Protein AF-A0A932Y1I3-F1 (afdb_monomer)

Radius of gyration: 18.4 Å; Cα contacts (8 Å, |Δi|>4): 45; chains: 1; bounding box: 50×33×44 Å

Sequence (94 aa):
MTERDHIEDWVSFEQDFCKFCDQITTRQLAVVIMLGDGMNLTEIGEELGVSQQAIHDRLNHAKKVAIKIWGEDIKKRDRNNLHRKKIKEDEFNY

Structure (mmCIF, N/CA/C/O backbone):
data_AF-A0A932Y1I3-F1
#
_entry.id   AF-A0A932Y1I3-F1
#
loop_
_atom_site.group_PDB
_atom_site.id
_atom_site.type_symbol
_atom_site.label_atom_id
_atom_site.label_alt_id
_atom_site.label_comp_id
_atom_site.label_asym_id
_atom_site.label_entity_id
_atom_site.label_seq_id
_atom_site.pdbx_PDB_ins_code
_atom_site.Cartn_x
_atom_site.Cartn_y
_atom_site.Cartn_z
_atom_site.occupancy
_atom_site.B_iso_or_equiv
_atom_site.auth_seq_id
_atom_site.auth_comp_id
_atom_site.auth_asym_id
_atom_site.auth_atom_id
_atom_site.pdbx_PDB_model_num
ATOM 1 N N . MET A 1 1 ? 11.997 7.031 -28.524 1.00 56.16 1 MET A N 1
ATOM 2 C CA . MET A 1 1 ? 11.021 6.115 -27.910 1.00 56.16 1 MET A CA 1
ATOM 3 C C . MET A 1 1 ? 9.951 5.892 -28.948 1.00 56.16 1 MET A C 1
ATOM 5 O O . MET A 1 1 ? 9.404 6.870 -29.445 1.00 56.16 1 MET A O 1
ATOM 9 N N . THR A 1 2 ? 9.803 4.655 -29.394 1.00 67.94 2 THR A N 1
ATOM 10 C CA . THR A 1 2 ? 8.853 4.261 -30.437 1.00 67.94 2 THR A CA 1
ATOM 11 C C . THR A 1 2 ? 7.526 3.846 -29.802 1.00 67.94 2 THR A C 1
ATOM 13 O O . THR A 1 2 ? 7.477 3.514 -28.622 1.00 67.94 2 THR A O 1
ATOM 16 N N . GLU A 1 3 ? 6.437 3.856 -30.569 1.00 69.94 3 GLU A N 1
ATOM 17 C CA . GLU A 1 3 ? 5.100 3.420 -30.124 1.00 69.94 3 GLU A CA 1
ATOM 18 C C . GLU A 1 3 ? 5.098 1.984 -29.563 1.00 69.94 3 GLU A C 1
ATOM 20 O O . GLU A 1 3 ? 4.361 1.666 -28.634 1.00 69.94 3 GLU A O 1
ATOM 25 N N . ARG A 1 4 ? 6.009 1.139 -30.061 1.00 62.09 4 ARG A N 1
ATOM 26 C CA . ARG A 1 4 ? 6.229 -0.231 -29.588 1.00 62.09 4 ARG A CA 1
ATOM 27 C C . ARG A 1 4 ? 6.772 -0.285 -28.156 1.00 62.09 4 ARG A C 1
ATOM 29 O O . ARG A 1 4 ? 6.293 -1.095 -27.370 1.00 62.09 4 ARG A O 1
ATOM 36 N N . ASP A 1 5 ? 7.682 0.627 -27.806 1.00 63.94 5 ASP A N 1
ATOM 37 C CA . ASP A 1 5 ? 8.262 0.724 -26.457 1.00 63.94 5 ASP A CA 1
ATOM 38 C C . ASP A 1 5 ? 7.181 1.086 -25.416 1.00 63.94 5 ASP A C 1
ATOM 40 O O . ASP A 1 5 ? 7.186 0.581 -24.298 1.00 63.94 5 ASP A O 1
ATOM 44 N N . HIS A 1 6 ? 6.209 1.927 -25.795 1.00 68.19 6 HIS A N 1
ATOM 45 C CA . HIS A 1 6 ? 5.098 2.314 -24.918 1.00 68.19 6 HIS A CA 1
ATOM 46 C C . HIS A 1 6 ? 4.131 1.160 -24.625 1.00 68.19 6 HIS A C 1
ATOM 48 O O . HIS A 1 6 ? 3.623 1.054 -23.509 1.00 68.19 6 HIS A O 1
ATOM 54 N N . ILE A 1 7 ? 3.868 0.307 -25.619 1.00 67.88 7 ILE A N 1
ATOM 55 C CA . ILE A 1 7 ? 2.978 -0.852 -25.470 1.00 67.88 7 ILE A CA 1
ATOM 56 C C . ILE A 1 7 ? 3.622 -1.898 -24.554 1.00 67.88 7 ILE A C 1
ATOM 58 O O . ILE A 1 7 ? 2.952 -2.437 -23.676 1.00 67.88 7 ILE A O 1
ATOM 62 N N . GLU A 1 8 ? 4.919 -2.163 -24.722 1.00 67.56 8 GLU A N 1
ATOM 63 C CA . GLU A 1 8 ? 5.656 -3.122 -23.890 1.00 67.56 8 GLU A CA 1
ATOM 64 C C . GLU A 1 8 ? 5.730 -2.675 -22.420 1.00 67.56 8 GLU A C 1
ATOM 66 O O . GLU A 1 8 ? 5.465 -3.479 -21.521 1.00 67.56 8 GLU A O 1
ATOM 71 N N . ASP A 1 9 ? 5.980 -1.385 -22.170 1.00 74.12 9 ASP A N 1
ATOM 72 C CA . ASP A 1 9 ? 5.962 -0.803 -20.821 1.00 74.12 9 ASP A CA 1
ATOM 73 C C . ASP A 1 9 ? 4.582 -0.934 -20.152 1.00 74.12 9 ASP A C 1
ATOM 75 O O . ASP A 1 9 ? 4.484 -1.222 -18.954 1.00 74.12 9 ASP A O 1
ATOM 79 N N . TRP A 1 10 ? 3.503 -0.744 -20.916 1.00 74.50 10 TRP A N 1
ATOM 80 C CA . TRP A 1 10 ? 2.139 -0.832 -20.397 1.00 74.50 10 TRP A CA 1
ATOM 81 C C . TRP A 1 10 ? 1.729 -2.273 -20.075 1.00 74.50 10 TRP A C 1
ATOM 83 O O . TRP A 1 10 ? 1.224 -2.533 -18.984 1.00 74.50 10 TRP A O 1
ATOM 93 N N . VAL A 1 11 ? 2.033 -3.228 -20.959 1.00 71.31 11 VAL A N 1
ATOM 94 C CA . VAL A 1 11 ? 1.777 -4.660 -20.715 1.00 71.31 11 VAL A CA 1
ATOM 95 C C . VAL A 1 11 ? 2.551 -5.157 -19.490 1.00 71.31 11 VAL A C 1
ATOM 97 O O . VAL A 1 11 ? 2.008 -5.910 -18.679 1.00 71.31 11 VAL A O 1
ATOM 100 N N . SER A 1 12 ? 3.802 -4.718 -19.311 1.00 79.88 12 SER A N 1
ATOM 101 C CA . SER A 1 12 ? 4.588 -5.051 -18.116 1.00 79.88 12 SER A CA 1
ATOM 102 C C . SER A 1 12 ? 3.949 -4.489 -16.845 1.00 79.88 12 SER A C 1
ATOM 104 O O . SER A 1 12 ? 3.862 -5.190 -15.835 1.00 79.88 12 SER A O 1
ATOM 106 N N . PHE A 1 13 ? 3.464 -3.244 -16.8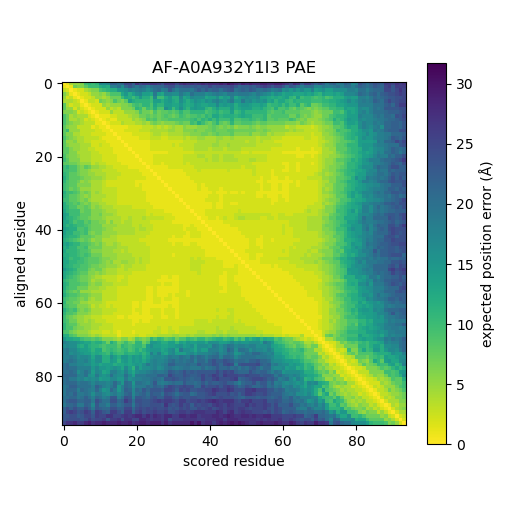94 1.00 81.31 13 PHE A N 1
ATOM 107 C CA . PHE A 1 13 ? 2.762 -2.633 -15.769 1.00 81.31 13 PHE A CA 1
ATOM 108 C C . PHE A 1 13 ? 1.493 -3.406 -15.398 1.00 81.31 13 PHE A C 1
ATOM 110 O O . PHE A 1 13 ? 1.299 -3.692 -14.219 1.00 81.31 13 PHE A O 1
ATOM 117 N N . GLU A 1 14 ? 0.654 -3.777 -16.369 1.00 85.00 14 GLU A N 1
ATOM 118 C CA . GLU A 1 14 ? -0.578 -4.531 -16.104 1.00 85.00 14 GLU A CA 1
ATOM 119 C C . GLU A 1 14 ? -0.296 -5.879 -15.436 1.00 85.00 14 GLU A C 1
ATOM 121 O O . GLU A 1 14 ? -0.932 -6.228 -14.441 1.00 85.00 14 GLU A O 1
ATOM 126 N N . GLN A 1 15 ? 0.701 -6.618 -15.928 1.00 86.38 15 GLN A N 1
ATOM 127 C CA . GLN A 1 15 ? 1.087 -7.901 -15.338 1.00 86.38 15 GLN A CA 1
ATOM 128 C C . GLN A 1 15 ? 1.562 -7.746 -13.893 1.00 86.38 15 GLN A C 1
ATOM 130 O O . GLN A 1 15 ? 1.201 -8.544 -13.024 1.00 86.38 15 GLN A O 1
ATOM 135 N N . ASP A 1 16 ? 2.368 -6.726 -13.615 1.00 89.75 16 ASP A N 1
ATOM 136 C CA . ASP A 1 16 ? 2.852 -6.462 -12.264 1.00 89.75 16 ASP A CA 1
ATOM 137 C C . ASP A 1 16 ? 1.754 -5.918 -11.346 1.00 89.75 16 ASP A C 1
ATOM 139 O O . ASP A 1 16 ? 1.723 -6.243 -10.156 1.00 89.75 16 ASP A O 1
ATOM 143 N N . PHE A 1 17 ? 0.803 -5.167 -11.897 1.00 89.31 17 PHE A N 1
ATOM 144 C CA . PHE A 1 17 ? -0.382 -4.720 -11.178 1.00 89.31 17 PHE A CA 1
ATOM 145 C C . PHE A 1 17 ? -1.268 -5.899 -10.770 1.00 89.31 17 PHE A C 1
ATOM 147 O O . PHE A 1 17 ? -1.675 -5.971 -9.610 1.00 89.31 17 PHE A O 1
ATOM 154 N N . CYS A 1 18 ? -1.476 -6.886 -11.646 1.00 90.81 18 CYS A N 1
ATOM 155 C CA . CYS A 1 18 ? -2.155 -8.129 -11.273 1.00 90.81 18 CYS A CA 1
ATOM 156 C C . CYS A 1 18 ? -1.434 -8.844 -10.117 1.00 90.81 18 CYS A C 1
ATOM 158 O O . CYS A 1 18 ? -2.062 -9.157 -9.107 1.00 90.81 18 CYS A O 1
ATOM 160 N N . LYS A 1 19 ? -0.103 -9.003 -10.191 1.00 91.75 19 LYS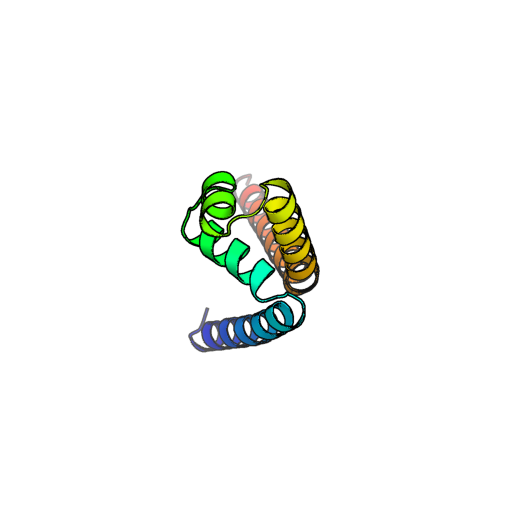 A N 1
ATOM 161 C CA . LYS A 1 19 ? 0.696 -9.611 -9.101 1.00 91.75 19 LYS A CA 1
ATOM 162 C C . LYS A 1 19 ? 0.582 -8.847 -7.780 1.00 91.75 19 LYS A C 1
ATOM 164 O O . LYS A 1 19 ? 0.731 -9.443 -6.708 1.00 91.75 19 LYS A O 1
ATOM 169 N N . PHE A 1 20 ? 0.399 -7.530 -7.845 1.00 94.19 20 PHE A N 1
ATOM 170 C CA . PHE A 1 20 ? 0.183 -6.688 -6.676 1.00 94.19 20 PHE A CA 1
ATOM 171 C C . PHE A 1 20 ? -1.192 -6.939 -6.077 1.00 94.19 20 PHE A C 1
ATOM 173 O O . PHE A 1 20 ? -1.277 -7.239 -4.885 1.00 94.19 20 PHE A O 1
ATOM 180 N N . CYS A 1 21 ? -2.236 -6.881 -6.904 1.00 93.56 21 CYS A N 1
ATOM 181 C CA . CYS A 1 21 ? -3.612 -7.151 -6.503 1.00 93.56 21 CYS A CA 1
ATOM 182 C C . CYS A 1 21 ? -3.782 -8.550 -5.894 1.00 93.56 21 CYS A C 1
ATOM 184 O O . CYS A 1 21 ? -4.489 -8.674 -4.900 1.00 93.56 21 CYS A O 1
ATOM 186 N N . ASP A 1 22 ? -3.073 -9.566 -6.392 1.00 95.69 22 ASP A N 1
ATOM 187 C CA . ASP A 1 22 ? -3.106 -10.932 -5.842 1.00 95.69 22 ASP A CA 1
ATOM 188 C C . ASP A 1 22 ? -2.505 -11.049 -4.428 1.00 95.69 22 ASP A C 1
ATOM 190 O O . ASP A 1 22 ? -2.806 -11.984 -3.685 1.00 95.69 22 ASP A O 1
ATOM 194 N N . GLN A 1 23 ? -1.634 -10.115 -4.035 1.00 96.44 23 GLN A N 1
ATOM 195 C CA . GLN A 1 23 ? -0.919 -10.133 -2.751 1.00 96.44 23 GLN A CA 1
ATOM 196 C C . GLN A 1 23 ? -1.496 -9.164 -1.714 1.00 96.44 23 GLN A C 1
ATOM 198 O O . GLN A 1 23 ? -0.981 -9.084 -0.592 1.00 96.44 23 GLN A O 1
ATOM 203 N N . ILE A 1 24 ? -2.549 -8.425 -2.058 1.00 96.62 24 ILE A N 1
ATOM 204 C CA . ILE A 1 24 ? -3.227 -7.521 -1.134 1.00 96.62 24 ILE A CA 1
ATOM 205 C C . ILE A 1 24 ? -4.720 -7.817 -1.074 1.00 96.62 24 ILE A C 1
ATOM 207 O O . ILE A 1 24 ? -5.344 -8.292 -2.012 1.00 96.62 24 ILE A O 1
ATOM 211 N N . THR A 1 25 ? -5.327 -7.505 0.061 1.00 96.69 25 THR A N 1
ATOM 212 C CA . THR A 1 25 ? -6.781 -7.615 0.208 1.00 96.69 25 THR A CA 1
ATOM 213 C C . THR A 1 25 ? -7.486 -6.433 -0.451 1.00 96.69 25 THR A C 1
ATOM 215 O O . THR A 1 25 ? -6.939 -5.330 -0.519 1.00 96.69 25 THR A O 1
ATOM 218 N N . THR A 1 26 ? -8.764 -6.601 -0.800 1.00 95.56 26 THR A N 1
ATOM 219 C CA . THR A 1 26 ? -9.620 -5.501 -1.279 1.00 95.56 26 THR A CA 1
ATOM 220 C C . THR A 1 26 ? -9.630 -4.310 -0.314 1.00 95.56 26 THR A C 1
ATOM 222 O O . THR A 1 26 ? -9.642 -3.165 -0.747 1.00 95.56 26 THR A O 1
ATOM 225 N N . ARG A 1 27 ? -9.546 -4.555 1.003 1.00 95.19 27 ARG A N 1
ATOM 226 C CA . ARG A 1 27 ? -9.480 -3.489 2.022 1.00 95.19 27 ARG A CA 1
ATOM 227 C C . ARG A 1 27 ? -8.174 -2.699 1.981 1.00 95.19 27 ARG A C 1
ATOM 229 O O . ARG A 1 27 ? -8.175 -1.519 2.304 1.00 95.19 27 ARG A O 1
ATOM 236 N N . GLN A 1 28 ? -7.060 -3.344 1.644 1.00 96.75 28 GLN A N 1
ATOM 237 C CA . GLN A 1 28 ? -5.776 -2.665 1.464 1.00 96.75 28 GLN A CA 1
ATOM 238 C C . GLN A 1 28 ? -5.764 -1.890 0.144 1.00 96.75 28 GLN A C 1
ATOM 240 O O . GLN A 1 28 ? -5.304 -0.753 0.123 1.00 96.75 28 GLN A O 1
ATOM 245 N N . LEU A 1 29 ? -6.329 -2.470 -0.920 1.00 96.06 29 LEU A N 1
ATOM 246 C CA . LEU A 1 29 ? -6.467 -1.810 -2.217 1.00 96.06 29 LEU A CA 1
ATOM 247 C C . LEU A 1 29 ? -7.335 -0.548 -2.122 1.00 96.06 29 LEU A C 1
ATOM 249 O O . LEU A 1 29 ? -6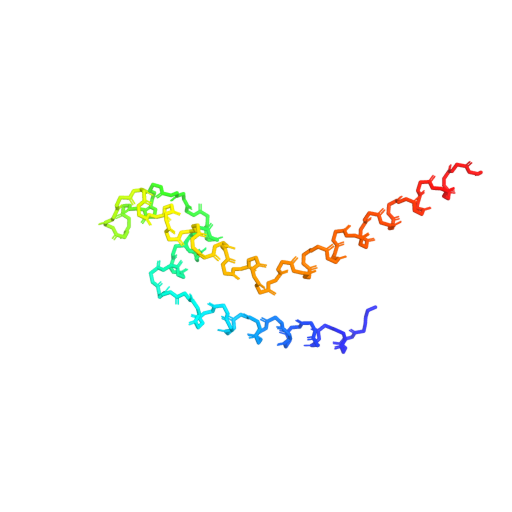.934 0.495 -2.625 1.00 96.06 29 LEU A O 1
ATOM 253 N N . ALA A 1 30 ? -8.466 -0.613 -1.413 1.00 95.75 30 ALA A N 1
ATOM 254 C CA . ALA A 1 30 ? -9.350 0.535 -1.202 1.00 95.75 30 ALA A CA 1
ATOM 255 C C . ALA A 1 30 ? -8.614 1.730 -0.573 1.00 95.75 30 ALA A C 1
ATOM 257 O O . ALA A 1 30 ? -8.747 2.850 -1.050 1.00 95.75 30 ALA A O 1
ATOM 258 N N . VAL A 1 31 ? -7.768 1.483 0.437 1.00 96.69 31 VAL A N 1
ATOM 259 C CA . VAL A 1 31 ? -6.951 2.534 1.070 1.00 96.69 31 VAL A CA 1
ATOM 260 C C . VAL A 1 31 ? -5.973 3.168 0.077 1.00 96.69 31 VAL A C 1
ATOM 262 O O . VAL A 1 31 ? -5.767 4.376 0.119 1.00 96.69 31 VAL A O 1
ATOM 265 N N . VAL A 1 32 ? -5.368 2.379 -0.818 1.00 95.75 32 VAL A N 1
ATOM 266 C CA . VAL A 1 32 ? -4.445 2.899 -1.843 1.00 95.75 32 VAL A CA 1
ATOM 267 C C . VAL A 1 32 ? -5.181 3.774 -2.857 1.00 95.75 32 VAL A C 1
ATOM 269 O O . VAL A 1 32 ? -4.678 4.842 -3.190 1.00 95.75 32 VAL A O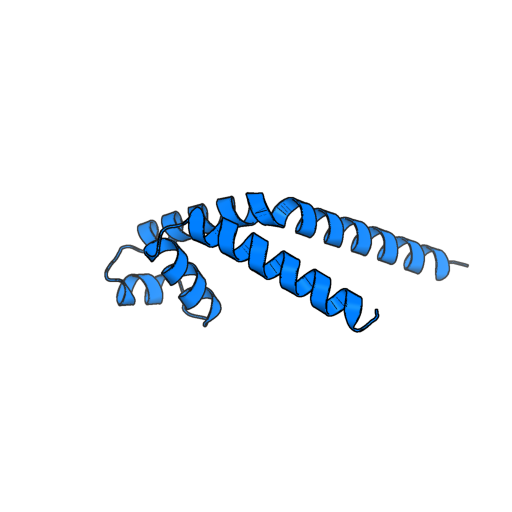 1
ATOM 272 N N . ILE A 1 33 ? -6.362 3.345 -3.313 1.00 95.88 33 ILE A N 1
ATOM 273 C CA . ILE A 1 33 ? -7.183 4.094 -4.277 1.00 95.88 33 ILE A CA 1
ATOM 274 C C . ILE A 1 33 ? -7.634 5.424 -3.672 1.00 95.88 33 ILE A C 1
ATOM 276 O O . ILE A 1 33 ? -7.347 6.468 -4.240 1.00 95.88 33 ILE A O 1
ATOM 280 N N . MET A 1 34 ? -8.235 5.401 -2.478 1.00 96.88 34 MET A N 1
ATOM 281 C CA . MET A 1 34 ? -8.723 6.612 -1.804 1.00 96.88 34 MET A CA 1
ATOM 282 C C . MET A 1 34 ? -7.603 7.625 -1.526 1.00 96.88 34 MET A C 1
ATOM 284 O O . MET A 1 34 ? -7.798 8.830 -1.664 1.00 96.88 34 MET A O 1
ATOM 288 N N . LEU A 1 35 ? -6.405 7.144 -1.171 1.00 94.94 35 LEU A N 1
ATOM 289 C CA . LEU A 1 35 ? -5.232 8.005 -1.011 1.00 94.94 35 LEU A CA 1
ATOM 290 C C . LEU A 1 35 ? -4.771 8.594 -2.357 1.00 94.94 35 LEU A C 1
ATOM 292 O O . LEU A 1 35 ? -4.344 9.744 -2.405 1.00 94.94 35 LEU A O 1
ATOM 296 N N . GLY A 1 36 ? -4.852 7.817 -3.442 1.00 93.31 36 GLY A N 1
ATOM 297 C CA . GLY A 1 36 ? -4.582 8.277 -4.808 1.00 93.31 36 GLY A CA 1
ATOM 298 C C . GLY A 1 36 ? -5.582 9.327 -5.301 1.00 93.31 36 GLY A C 1
ATOM 299 O O . GLY A 1 36 ? -5.182 10.259 -5.995 1.00 93.31 36 GLY A O 1
ATOM 300 N N . ASP A 1 37 ? -6.836 9.228 -4.859 1.00 95.69 37 ASP A N 1
ATOM 301 C CA . ASP A 1 37 ? -7.894 10.220 -5.091 1.00 95.69 37 ASP A CA 1
ATOM 302 C C . ASP A 1 37 ? -7.730 11.484 -4.221 1.00 95.69 37 ASP A C 1
ATOM 304 O O . ASP A 1 37 ? -8.482 12.448 -4.363 1.00 95.69 37 ASP A O 1
ATOM 308 N N . GLY A 1 38 ? -6.722 11.513 -3.341 1.00 95.75 38 GLY A N 1
ATOM 309 C CA . GLY A 1 38 ? -6.338 12.682 -2.551 1.00 95.75 38 GLY A CA 1
ATOM 310 C C . GLY A 1 38 ? -6.921 12.739 -1.140 1.00 95.75 38 GLY A C 1
ATOM 311 O O . GLY A 1 38 ? -6.667 13.716 -0.436 1.00 95.75 38 GLY A O 1
ATOM 312 N N . MET A 1 39 ? -7.653 11.711 -0.696 1.00 96.12 39 MET A N 1
ATOM 313 C CA . MET A 1 39 ? -8.155 11.649 0.679 1.00 96.12 39 MET A CA 1
ATOM 314 C C . MET A 1 39 ? -7.007 11.474 1.675 1.00 96.12 39 MET A C 1
ATOM 316 O O . MET A 1 39 ? -6.054 10.723 1.444 1.00 96.12 39 MET A O 1
ATOM 320 N N . ASN A 1 40 ? -7.110 12.121 2.831 1.00 95.62 40 ASN A N 1
ATOM 321 C CA . ASN A 1 40 ? -6.163 11.921 3.921 1.00 95.62 40 ASN A CA 1
ATOM 322 C C . ASN A 1 40 ? -6.530 10.694 4.783 1.00 95.62 40 ASN A C 1
ATOM 324 O O . ASN A 1 40 ? -7.631 10.152 4.719 1.00 95.62 40 ASN A O 1
ATOM 328 N N . LEU A 1 41 ? -5.597 10.231 5.623 1.00 93.81 41 LEU A N 1
ATOM 329 C CA . LEU A 1 41 ? -5.781 8.995 6.402 1.00 93.81 41 LEU A CA 1
ATOM 330 C C . LEU A 1 41 ? -6.932 9.066 7.419 1.00 93.81 41 LEU A C 1
ATOM 332 O O . LEU A 1 41 ? -7.484 8.023 7.772 1.00 93.81 41 LEU A O 1
ATOM 336 N N . THR A 1 42 ? -7.275 10.265 7.895 1.00 95.12 42 THR A N 1
ATOM 337 C CA . THR A 1 42 ? -8.410 10.484 8.800 1.00 95.12 42 THR A CA 1
ATOM 338 C C . THR A 1 42 ? -9.719 10.276 8.058 1.00 95.12 42 THR A C 1
ATOM 340 O O . THR A 1 42 ? -10.510 9.441 8.482 1.00 95.12 42 THR A O 1
ATOM 343 N N . GLU A 1 43 ? -9.891 10.947 6.917 1.00 96.38 43 GLU A N 1
ATOM 344 C CA . GLU A 1 43 ? -11.083 10.835 6.063 1.00 96.38 43 GLU A CA 1
ATOM 345 C C . GLU A 1 43 ? -11.312 9.385 5.624 1.00 96.38 43 GLU A C 1
ATOM 347 O O . GLU A 1 43 ? -12.422 8.870 5.699 1.00 96.38 43 GLU A O 1
ATOM 352 N N . ILE A 1 44 ? -10.242 8.680 5.242 1.00 96.75 44 ILE A N 1
ATOM 353 C CA . ILE A 1 44 ? -10.314 7.258 4.874 1.00 96.75 44 ILE A CA 1
ATOM 354 C C . ILE A 1 44 ? -10.740 6.394 6.072 1.00 96.75 44 ILE A C 1
ATOM 356 O O . ILE A 1 44 ? -11.485 5.427 5.912 1.00 96.75 44 ILE A O 1
ATOM 360 N N . GLY A 1 45 ? -10.245 6.702 7.273 1.00 96.69 45 GLY A N 1
ATOM 361 C CA . GLY A 1 45 ? -10.633 6.001 8.497 1.00 96.69 45 GLY A CA 1
ATOM 362 C C . GLY A 1 45 ? -12.113 6.191 8.829 1.00 96.69 45 GLY A C 1
ATOM 363 O O . GLY A 1 45 ? -12.790 5.215 9.157 1.00 96.69 45 GLY A O 1
ATOM 364 N N . GLU A 1 46 ? -12.612 7.418 8.688 1.00 96.12 46 GLU A N 1
ATOM 365 C CA . GLU A 1 46 ? -14.023 7.773 8.877 1.00 96.12 46 GLU A CA 1
ATOM 366 C C . GLU A 1 46 ? -14.921 7.063 7.857 1.00 96.12 46 GLU A C 1
ATOM 368 O O . GLU A 1 46 ? -15.855 6.367 8.256 1.00 96.12 46 GLU A O 1
ATOM 373 N N . GLU A 1 47 ? -14.581 7.134 6.568 1.00 95.62 47 GLU A N 1
ATOM 374 C CA . GLU A 1 47 ? -15.348 6.516 5.475 1.00 95.62 47 GLU A CA 1
ATOM 375 C C . GLU A 1 47 ? -15.432 4.988 5.617 1.00 95.62 47 GLU A C 1
ATOM 377 O O . GLU A 1 47 ? -16.469 4.366 5.388 1.00 95.62 47 GLU A O 1
ATOM 382 N N . LEU A 1 48 ? -14.334 4.355 6.037 1.00 94.75 48 LEU A N 1
ATOM 383 C CA . LEU A 1 48 ? -14.262 2.902 6.197 1.00 94.75 48 LEU A CA 1
ATOM 384 C C . LEU A 1 48 ? -14.684 2.415 7.592 1.00 94.75 48 LEU A C 1
ATOM 386 O O . LEU A 1 48 ? -14.657 1.203 7.832 1.00 94.75 48 LEU A O 1
ATOM 390 N N . GLY A 1 49 ? -15.032 3.319 8.513 1.00 96.19 49 GLY A N 1
ATOM 391 C CA . GLY A 1 49 ? -15.423 2.992 9.886 1.00 96.19 49 GLY A CA 1
ATOM 392 C C . GLY A 1 49 ? -14.332 2.269 10.685 1.00 96.19 49 GLY A C 1
ATOM 393 O O . GLY A 1 49 ? -14.628 1.351 11.454 1.00 96.19 49 GLY A O 1
ATOM 394 N N . VAL A 1 50 ? -13.059 2.621 10.483 1.00 95.75 50 VAL A N 1
ATOM 395 C CA . VAL A 1 50 ? -11.913 1.986 11.156 1.00 95.75 50 VAL A CA 1
ATOM 396 C C . VAL A 1 50 ? -10.923 3.007 11.705 1.00 95.75 50 VAL A C 1
ATOM 398 O O . VAL A 1 50 ? -10.857 4.150 11.268 1.00 95.75 50 VAL A O 1
ATOM 401 N N 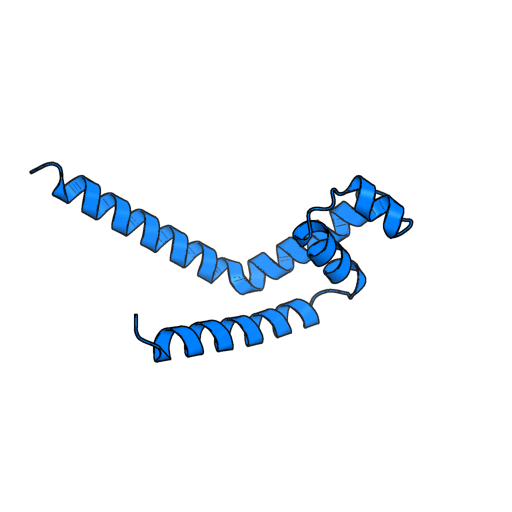. SER A 1 51 ? -10.098 2.583 12.664 1.00 96.75 51 SER A N 1
ATOM 402 C CA . SER A 1 51 ? -9.083 3.459 13.247 1.00 96.75 51 SER A CA 1
ATOM 403 C C . SER A 1 51 ? -8.014 3.871 12.229 1.00 96.75 51 SER A C 1
ATOM 405 O O . SER A 1 51 ? -7.632 3.095 11.349 1.00 96.75 51 SER A O 1
ATOM 407 N N . GLN A 1 52 ? -7.444 5.064 12.418 1.00 94.00 52 GLN A N 1
ATOM 408 C CA . GLN A 1 52 ? -6.292 5.533 11.637 1.00 94.00 52 GLN A CA 1
ATOM 409 C C . GLN A 1 52 ? -5.117 4.545 11.680 1.00 94.00 52 GLN A C 1
ATOM 411 O O . GLN A 1 52 ? -4.442 4.345 10.673 1.00 94.00 52 GLN A O 1
ATOM 416 N N . GLN A 1 53 ? -4.898 3.871 12.816 1.00 95.94 53 GLN A N 1
ATOM 417 C CA . GLN A 1 53 ? -3.863 2.841 12.930 1.00 95.94 53 GLN A CA 1
ATOM 418 C C . GLN A 1 53 ? -4.114 1.676 11.962 1.00 95.94 53 GLN A C 1
ATOM 420 O O . GLN A 1 53 ? -3.195 1.236 11.275 1.00 95.94 53 GLN A O 1
ATOM 425 N N . ALA A 1 54 ? -5.364 1.220 11.833 1.00 96.12 54 ALA A N 1
ATOM 426 C CA . ALA A 1 54 ? -5.711 0.169 10.882 1.00 96.12 54 ALA A CA 1
ATOM 427 C C . ALA A 1 54 ? -5.488 0.615 9.425 1.00 96.12 54 ALA A C 1
ATOM 429 O O . ALA A 1 54 ? -5.061 -0.192 8.597 1.00 96.12 54 ALA A O 1
ATOM 430 N N . ILE A 1 55 ? -5.741 1.889 9.102 1.00 97.38 55 ILE A N 1
ATOM 431 C CA . ILE A 1 55 ? -5.421 2.462 7.785 1.00 97.38 55 ILE A CA 1
ATOM 432 C C . ILE A 1 55 ? -3.907 2.474 7.553 1.00 97.38 55 ILE A C 1
ATOM 434 O O . ILE A 1 55 ? -3.445 2.030 6.499 1.00 97.38 55 ILE A O 1
ATOM 438 N N . HIS A 1 56 ? -3.126 2.901 8.546 1.00 96.31 56 HIS A N 1
ATOM 439 C CA . HIS A 1 56 ? -1.665 2.872 8.491 1.00 96.31 56 HIS A CA 1
ATOM 440 C C . HIS A 1 56 ? -1.117 1.467 8.239 1.00 96.31 56 HIS A C 1
ATOM 442 O O . HIS A 1 56 ? -0.268 1.291 7.363 1.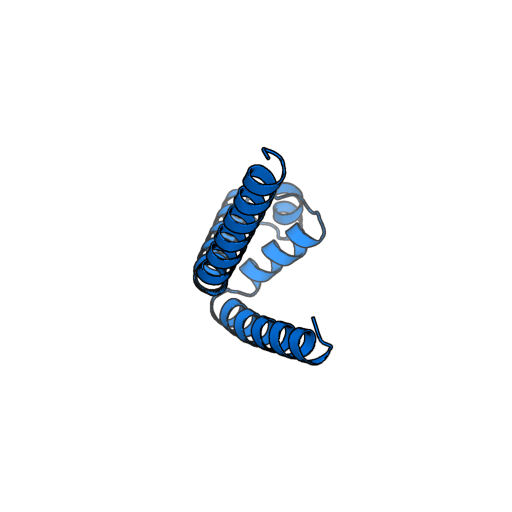00 96.31 56 HIS A O 1
ATOM 448 N N . ASP A 1 57 ? -1.617 0.460 8.952 1.00 97.25 57 ASP A N 1
ATOM 449 C CA . ASP A 1 57 ? -1.166 -0.925 8.800 1.00 97.25 57 ASP A CA 1
ATOM 450 C C . ASP A 1 57 ? -1.507 -1.477 7.410 1.00 97.25 57 ASP A C 1
ATOM 452 O O . ASP A 1 57 ? -0.669 -2.114 6.760 1.00 97.25 57 ASP A O 1
ATOM 456 N N . ARG A 1 58 ? -2.710 -1.169 6.903 1.00 96.81 58 ARG A N 1
ATOM 457 C CA . ARG A 1 58 ? -3.137 -1.528 5.541 1.00 96.81 58 ARG A CA 1
ATOM 458 C C . ARG A 1 58 ? -2.237 -0.892 4.484 1.00 96.81 58 ARG A C 1
ATOM 460 O O . ARG A 1 58 ? -1.767 -1.595 3.588 1.00 96.81 58 ARG A O 1
ATOM 467 N N . LEU A 1 59 ? -1.958 0.404 4.615 1.00 96.06 59 LEU A N 1
ATOM 468 C CA . LEU A 1 59 ? -1.099 1.140 3.690 1.00 96.06 59 LEU A CA 1
ATOM 469 C C . LEU A 1 59 ? 0.348 0.636 3.743 1.00 96.06 59 LEU A C 1
ATOM 471 O O . LEU A 1 59 ? 0.983 0.467 2.705 1.00 96.06 59 LEU A O 1
ATOM 475 N N . ASN A 1 60 ? 0.875 0.356 4.935 1.00 96.06 60 ASN A N 1
ATOM 476 C CA . ASN A 1 60 ? 2.224 -0.177 5.110 1.00 96.06 60 ASN A CA 1
ATOM 477 C C . ASN A 1 60 ? 2.383 -1.556 4.464 1.00 96.06 60 ASN A C 1
ATOM 479 O O . ASN A 1 60 ? 3.415 -1.826 3.846 1.00 96.06 60 ASN A O 1
ATOM 483 N N . HIS A 1 61 ? 1.373 -2.421 4.573 1.00 96.56 61 HIS A N 1
ATOM 484 C CA . HIS A 1 61 ? 1.387 -3.708 3.885 1.00 96.56 61 HIS A CA 1
ATOM 485 C C . HIS A 1 61 ? 1.406 -3.526 2.363 1.00 96.56 61 HIS A C 1
ATOM 487 O O . HIS A 1 61 ? 2.303 -4.046 1.701 1.00 96.56 61 HIS A O 1
ATOM 493 N N . ALA A 1 62 ? 0.482 -2.726 1.819 1.00 95.81 62 ALA A N 1
ATOM 494 C CA . ALA A 1 62 ? 0.448 -2.410 0.392 1.00 95.81 62 ALA A C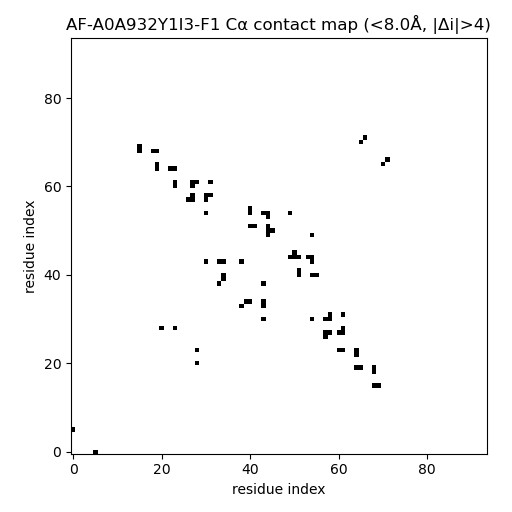A 1
ATOM 495 C C . ALA A 1 62 ? 1.789 -1.838 -0.103 1.00 95.81 62 ALA A C 1
ATOM 497 O O . ALA A 1 62 ? 2.331 -2.319 -1.093 1.00 95.81 62 ALA A O 1
ATOM 498 N N . LYS A 1 63 ? 2.400 -0.898 0.630 1.00 93.56 63 LYS A N 1
ATOM 499 C CA . LYS A 1 63 ? 3.729 -0.351 0.301 1.00 93.56 63 LYS A CA 1
ATOM 500 C C . LYS A 1 63 ? 4.809 -1.429 0.209 1.00 93.56 63 LYS A C 1
ATOM 502 O O . LYS A 1 63 ? 5.601 -1.412 -0.728 1.00 93.56 63 LYS A O 1
ATOM 507 N N . LYS A 1 64 ? 4.852 -2.377 1.149 1.00 94.31 64 LYS A N 1
ATOM 508 C CA . LYS A 1 64 ? 5.836 -3.476 1.122 1.00 94.31 64 LYS A CA 1
ATOM 509 C C . LYS A 1 64 ? 5.666 -4.361 -0.111 1.00 94.31 64 LYS A C 1
ATOM 511 O O . LYS A 1 64 ? 6.662 -4.706 -0.743 1.00 94.31 64 LYS A O 1
ATOM 516 N N . VAL A 1 65 ? 4.426 -4.700 -0.465 1.00 94.69 65 VAL A N 1
ATOM 517 C CA . VAL A 1 65 ? 4.134 -5.488 -1.673 1.00 94.69 65 VAL A CA 1
ATOM 518 C C . VAL A 1 65 ? 4.526 -4.705 -2.926 1.00 94.69 65 VAL A C 1
ATOM 520 O O . VAL A 1 65 ? 5.215 -5.246 -3.787 1.00 94.69 65 VAL A O 1
ATOM 523 N N . ALA A 1 66 ? 4.188 -3.416 -2.988 1.00 91.81 66 ALA A N 1
ATOM 524 C CA . ALA A 1 66 ? 4.559 -2.556 -4.105 1.00 91.81 66 ALA A CA 1
ATOM 525 C C . ALA A 1 66 ? 6.085 -2.471 -4.287 1.00 91.81 66 ALA A C 1
ATOM 527 O O . ALA A 1 66 ? 6.589 -2.648 -5.392 1.00 91.81 66 ALA A O 1
ATOM 528 N N . ILE A 1 67 ? 6.845 -2.289 -3.202 1.00 89.38 67 ILE A N 1
ATOM 529 C CA . ILE A 1 67 ? 8.318 -2.281 -3.242 1.00 89.38 67 ILE A CA 1
ATOM 530 C C . ILE A 1 67 ? 8.874 -3.640 -3.684 1.00 89.38 67 ILE A C 1
ATOM 532 O O . ILE A 1 67 ? 9.867 -3.688 -4.400 1.00 89.38 67 ILE A O 1
ATOM 536 N N . LYS A 1 68 ? 8.262 -4.755 -3.285 1.00 90.62 68 LYS A N 1
ATOM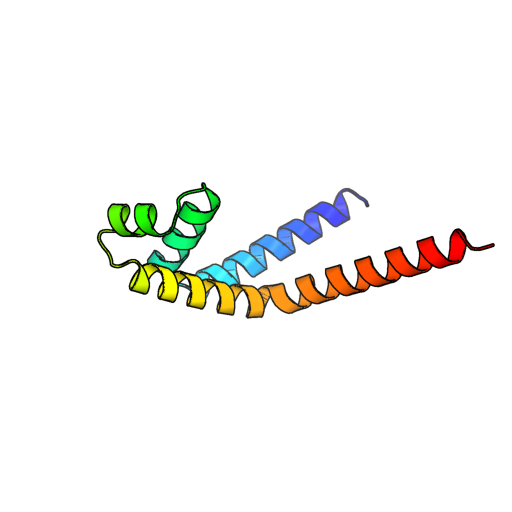 537 C CA . LYS A 1 68 ? 8.711 -6.088 -3.711 1.00 90.62 68 LYS A CA 1
ATOM 538 C C . LYS A 1 68 ? 8.554 -6.295 -5.221 1.00 90.62 68 LYS A C 1
ATOM 540 O O . LYS A 1 68 ? 9.402 -6.946 -5.820 1.00 90.62 68 LYS A O 1
ATOM 545 N N . ILE A 1 69 ? 7.479 -5.772 -5.808 1.00 89.62 69 ILE A N 1
ATOM 546 C CA . ILE A 1 69 ? 7.150 -5.963 -7.226 1.00 89.62 69 ILE A CA 1
ATOM 547 C C . ILE A 1 69 ? 7.891 -4.943 -8.090 1.00 89.62 69 ILE A C 1
ATOM 549 O O . ILE A 1 69 ? 8.649 -5.323 -8.972 1.00 89.62 69 ILE A O 1
ATOM 553 N N . TRP A 1 70 ? 7.743 -3.656 -7.781 1.00 87.06 70 TRP A N 1
ATOM 554 C CA . TRP A 1 70 ? 8.270 -2.562 -8.602 1.00 87.06 70 TRP A CA 1
ATOM 555 C C . TRP A 1 70 ? 9.576 -1.958 -8.079 1.00 87.06 70 TRP A C 1
ATOM 557 O O . TRP A 1 70 ? 10.182 -1.119 -8.744 1.00 87.06 70 TRP A O 1
ATOM 567 N N . GLY A 1 71 ? 10.040 -2.331 -6.885 1.00 78.75 71 GLY A N 1
ATOM 568 C CA . GLY A 1 71 ? 11.186 -1.675 -6.246 1.00 78.75 71 GLY A CA 1
ATOM 569 C C . GLY A 1 71 ? 12.498 -1.820 -7.013 1.00 78.75 71 GLY A C 1
ATOM 570 O O . GLY A 1 71 ? 13.321 -0.909 -6.966 1.00 78.75 71 GLY A O 1
ATOM 571 N N . GLU A 1 72 ? 12.704 -2.911 -7.752 1.00 67.75 72 GLU A N 1
ATOM 572 C CA . GLU A 1 72 ? 13.885 -3.048 -8.615 1.00 67.75 72 GLU A CA 1
ATOM 573 C C . GLU A 1 72 ? 13.821 -2.124 -9.841 1.00 67.75 72 GLU A C 1
ATOM 575 O O . GLU A 1 72 ? 14.845 -1.554 -10.229 1.00 67.75 72 GLU A O 1
ATOM 580 N N . ASP A 1 73 ? 12.634 -1.879 -10.395 1.00 65.81 73 ASP A N 1
ATOM 581 C CA . ASP A 1 73 ? 12.458 -0.955 -11.520 1.00 65.81 73 ASP A CA 1
ATOM 582 C C . ASP A 1 73 ? 12.539 0.510 -11.088 1.00 65.81 73 ASP A C 1
ATOM 584 O O . ASP A 1 73 ? 13.152 1.327 -11.783 1.00 65.81 73 ASP A O 1
ATOM 588 N N . ILE A 1 74 ? 12.048 0.835 -9.888 1.00 60.47 74 ILE A N 1
ATOM 589 C CA . ILE A 1 74 ? 12.234 2.153 -9.263 1.00 60.47 74 ILE A CA 1
ATOM 590 C C . ILE A 1 74 ? 13.734 2.430 -9.053 1.00 60.47 74 ILE A C 1
ATOM 592 O O . ILE A 1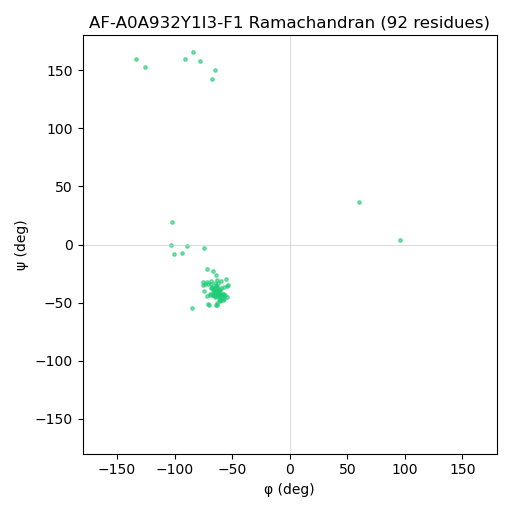 74 ? 14.245 3.456 -9.505 1.00 60.47 74 ILE A O 1
ATOM 596 N N . LYS A 1 75 ? 14.488 1.476 -8.484 1.00 59.66 75 LYS A N 1
ATOM 597 C CA . LYS A 1 75 ? 15.949 1.606 -8.300 1.00 59.66 75 LYS A CA 1
ATOM 598 C C . LYS A 1 75 ? 16.716 1.719 -9.622 1.00 59.66 75 LYS A C 1
ATOM 600 O O . LYS A 1 75 ? 17.737 2.408 -9.686 1.00 59.66 75 LYS A O 1
ATOM 605 N N . LYS A 1 76 ? 16.294 1.020 -10.683 1.00 58.03 76 LYS A N 1
ATOM 606 C CA . LYS A 1 76 ? 16.914 1.135 -12.019 1.00 58.03 76 LYS A CA 1
ATOM 607 C C . LYS A 1 76 ? 16.683 2.517 -12.631 1.00 58.03 76 LYS A C 1
ATOM 609 O O . LYS A 1 76 ? 17.636 3.098 -13.151 1.00 58.03 76 LYS A O 1
ATOM 614 N N . ARG A 1 77 ? 15.464 3.060 -12.538 1.00 56.03 77 ARG A N 1
ATOM 615 C CA . ARG A 1 77 ? 15.149 4.416 -13.024 1.00 56.03 77 ARG A CA 1
ATOM 616 C C . ARG A 1 77 ? 15.968 5.482 -12.293 1.00 56.03 77 ARG A C 1
ATOM 618 O O . ARG A 1 77 ? 16.547 6.341 -12.955 1.00 56.03 77 ARG A O 1
ATOM 625 N N . ASP A 1 78 ? 16.132 5.364 -10.977 1.00 57.75 78 ASP A N 1
ATOM 626 C CA . ASP A 1 78 ? 16.957 6.300 -10.197 1.00 57.75 78 ASP A CA 1
ATOM 627 C C . ASP A 1 78 ? 18.444 6.244 -10.569 1.00 57.75 78 ASP A C 1
ATOM 629 O O . ASP A 1 78 ? 19.073 7.288 -10.761 1.00 57.75 78 ASP A O 1
ATOM 633 N N . ARG A 1 79 ? 19.015 5.045 -10.758 1.00 57.12 79 ARG A N 1
ATOM 634 C CA . ARG A 1 79 ? 20.413 4.895 -11.209 1.00 57.12 79 ARG A CA 1
ATOM 635 C C . ARG A 1 79 ? 20.649 5.511 -12.590 1.00 57.12 79 ARG A C 1
ATOM 637 O O . ARG A 1 79 ? 21.645 6.206 -12.787 1.00 57.12 79 ARG A O 1
ATOM 644 N N . ASN A 1 80 ? 19.724 5.303 -13.526 1.00 56.41 80 ASN A N 1
ATOM 645 C CA . ASN A 1 80 ? 19.820 5.863 -14.875 1.00 56.41 80 ASN A CA 1
ATOM 646 C C . ASN A 1 80 ? 19.675 7.394 -14.877 1.00 56.41 80 ASN A C 1
ATOM 648 O O . ASN A 1 80 ? 20.381 8.079 -15.620 1.00 56.41 80 ASN A O 1
ATOM 652 N N . ASN A 1 81 ? 18.815 7.942 -14.016 1.00 54.84 81 ASN A N 1
ATOM 653 C CA . ASN A 1 81 ? 18.674 9.387 -13.836 1.00 54.84 81 ASN A CA 1
ATOM 654 C C . ASN A 1 81 ? 19.935 10.014 -13.226 1.00 54.84 81 ASN A C 1
ATOM 656 O O . ASN A 1 81 ? 20.373 11.067 -13.689 1.00 54.84 81 ASN A O 1
ATOM 660 N N . LEU A 1 82 ? 20.561 9.350 -12.249 1.00 57.81 82 LEU A N 1
ATOM 661 C CA . LEU A 1 82 ? 21.807 9.811 -11.632 1.00 57.81 82 LEU A CA 1
ATOM 662 C C . LEU A 1 82 ? 22.977 9.816 -12.632 1.00 57.81 82 LEU A C 1
ATOM 664 O O . LEU A 1 82 ? 23.757 10.765 -12.664 1.00 57.81 82 LEU A O 1
ATOM 668 N N . HIS A 1 83 ? 23.077 8.789 -13.480 1.00 55.12 83 HIS A N 1
ATOM 669 C CA . HIS A 1 83 ? 24.116 8.700 -14.509 1.00 55.12 83 HIS A CA 1
ATOM 670 C C . HIS A 1 83 ? 23.956 9.777 -15.593 1.00 55.12 83 HIS A C 1
ATOM 672 O O . HIS A 1 83 ? 24.923 10.455 -15.930 1.00 55.12 83 HIS A O 1
ATOM 678 N N . ARG A 1 84 ? 22.725 10.017 -16.071 1.00 55.66 84 ARG A N 1
ATOM 679 C CA . ARG A 1 84 ? 22.432 11.104 -17.025 1.00 55.66 84 ARG A CA 1
ATOM 680 C C . ARG A 1 84 ? 22.730 12.492 -16.460 1.00 55.66 84 ARG A C 1
ATOM 682 O O . ARG A 1 84 ? 23.102 13.378 -17.220 1.00 55.66 84 ARG A O 1
ATOM 689 N N . LYS A 1 85 ? 22.551 12.692 -15.151 1.00 58.12 85 LYS A N 1
ATOM 690 C CA . LYS A 1 85 ? 22.858 13.967 -14.489 1.00 58.12 85 LYS A CA 1
ATOM 691 C C . LYS A 1 85 ? 24.366 14.228 -14.442 1.00 58.12 85 LYS A C 1
ATOM 693 O O . LYS A 1 85 ? 24.783 15.315 -14.811 1.00 58.12 85 LYS A O 1
ATOM 698 N N . LYS A 1 86 ? 25.162 13.204 -14.106 1.00 58.75 86 LYS A N 1
ATOM 699 C CA . LYS A 1 86 ? 26.633 13.285 -14.109 1.00 58.75 86 LYS A CA 1
ATOM 700 C C . LYS A 1 86 ? 27.212 13.565 -15.496 1.00 58.75 86 LYS A C 1
ATOM 702 O O . LYS A 1 86 ? 28.026 14.460 -15.628 1.00 58.75 86 LYS A O 1
ATOM 707 N N . ILE A 1 87 ? 26.723 12.882 -16.536 1.00 60.00 87 ILE A N 1
ATOM 708 C CA . ILE A 1 87 ? 27.177 13.127 -17.918 1.00 60.00 87 ILE A CA 1
ATOM 709 C C . ILE A 1 87 ? 26.944 14.591 -18.325 1.00 60.00 87 ILE A C 1
ATOM 711 O O . ILE A 1 87 ? 27.827 15.220 -18.893 1.00 60.00 87 ILE A O 1
ATOM 715 N N . LYS A 1 88 ? 25.784 15.164 -17.978 1.00 56.44 88 LYS A N 1
ATOM 716 C CA . LYS A 1 88 ? 25.485 16.575 -18.269 1.00 56.44 88 LYS A CA 1
ATOM 717 C C . LYS A 1 88 ? 26.336 17.566 -17.468 1.00 56.44 88 LYS A C 1
ATOM 719 O O . LYS A 1 88 ? 26.578 18.663 -17.954 1.00 56.44 88 LYS A O 1
ATOM 724 N N . GLU A 1 89 ? 26.740 17.213 -16.250 1.00 57.78 89 GLU A N 1
ATOM 725 C CA . GLU A 1 89 ? 27.639 18.033 -15.423 1.00 57.78 89 GLU A CA 1
ATOM 726 C C . GLU A 1 89 ? 29.083 17.993 -15.948 1.00 57.78 89 GLU A C 1
ATOM 728 O O . GLU A 1 89 ? 29.774 19.011 -15.915 1.00 57.78 89 GLU A O 1
ATOM 733 N N . ASP A 1 90 ? 29.515 16.856 -16.496 1.00 59.31 90 ASP A N 1
ATOM 734 C CA . ASP A 1 90 ? 30.840 16.697 -17.104 1.00 59.31 90 ASP A CA 1
ATOM 735 C C . ASP A 1 90 ? 30.930 17.381 -18.487 1.00 59.31 90 ASP A C 1
ATOM 737 O O . ASP A 1 90 ? 31.971 17.936 -18.832 1.00 59.31 90 ASP A O 1
ATOM 741 N N . GLU A 1 91 ? 29.833 17.423 -19.256 1.00 57.84 91 GLU A N 1
ATOM 742 C CA . GLU A 1 91 ? 29.746 18.127 -20.553 1.00 57.84 91 GLU A CA 1
ATOM 743 C C . GLU A 1 91 ? 29.726 19.664 -20.431 1.00 57.84 91 GLU A C 1
ATOM 745 O O . GLU A 1 91 ? 30.049 20.353 -21.394 1.00 57.84 91 GLU A O 1
ATOM 750 N N . PHE A 1 92 ? 29.354 20.215 -19.269 1.00 51.34 92 PHE A N 1
ATOM 751 C CA . PHE A 1 92 ? 29.281 21.668 -19.032 1.00 51.34 92 PHE A CA 1
ATOM 752 C C . PHE A 1 92 ? 30.561 22.268 -18.423 1.00 51.34 92 PHE A C 1
ATOM 754 O O . PHE A 1 92 ? 30.659 23.487 -18.295 1.00 51.34 92 PHE A O 1
ATOM 761 N N . ASN A 1 93 ? 31.523 21.427 -18.029 1.00 51.81 93 ASN A N 1
ATOM 762 C CA . ASN A 1 93 ? 32.788 21.828 -17.402 1.00 51.81 93 ASN A CA 1
ATOM 763 C C . ASN A 1 93 ? 33.993 21.790 -18.369 1.00 51.81 93 ASN A C 1
ATOM 765 O O . ASN A 1 93 ? 35.137 21.757 -17.908 1.00 51.81 93 ASN A O 1
ATOM 769 N N . TYR A 1 94 ? 33.746 21.811 -19.684 1.00 46.53 94 TYR A N 1
ATOM 770 C CA . TYR A 1 94 ? 34.764 21.916 -20.738 1.00 46.53 94 TYR A CA 1
ATOM 771 C C . TYR A 1 94 ? 34.600 23.182 -21.580 1.00 46.53 94 TYR A C 1
ATOM 773 O O . TYR A 1 94 ? 33.451 23.494 -21.965 1.00 46.53 94 TYR A O 1
#

Secondary structure (DSSP, 8-state):
--HHHHHHHHHHHHHHHHHHHTTS-HHHHHHHHHHHTT--HHHHHHHTTS-HHHHHHHHHHHHHHHHHHHHHHHHHHHHHHHHHHHHHHHHT--

Mean predicted aligned error: 9.49 Å

Nearest PDB structures (foldseek):
  3hug-assembly4_M  TM=7.616E-01  e=7.321E-02  Mycobacterium tuberculosis H37Rv
  6jbq-assembly1_F  TM=7.827E-01  e=2.810E-01  Escherichia coli K-12
  8z6g-assembly1_B  TM=7.119E-01  e=2.636E-01  Pseudomonas aeruginosa
  8z6g-assembly3_F  TM=6.945E-01  e=3.871E-01  Pseudomonas aeruginosa
  6in7-assembly1_B  TM=7.034E-01  e=8.902E-01  Pseudomonas aeruginosa PAO1

Solvent-accessible surface area (backbone atoms only — not comparable to full-atom values): 5326 Å² total; per-residue (Å²): 136,54,78,66,56,56,52,55,55,48,54,52,48,54,55,51,46,51,59,44,56,75,73,46,52,72,74,31,49,50,53,54,51,45,44,71,74,65,48,52,64,64,59,51,13,62,76,68,73,46,54,53,65,60,48,50,53,32,50,53,52,48,50,53,51,47,43,71,72,47,37,66,59,53,54,50,52,52,53,54,52,54,52,56,50,50,54,57,55,60,65,69,74,112

Foldseek 3Di:
DDPVVVVVVVVLVVVLVVVLPVQADPLLVQLVVVVVVPDDLVRNCVVVVHDSVVSVVSPVSSVVSCCVRCVVVVVVVVVVVVVVVVVVVVVVVD

pLDDT: mean 81.8, std 16.71, range [46.53, 97.38]

=== Feature glossary ===
Key to the feature types in this record:

— What the protein is —

Primary structure: the covalent order of the twenty standard amino acids along the backbone. Two proteins with the same sequence will (almost always) fold to the same structure; two with 30% identity often share a fold but not the details.

Database cross-references. InterPro integrates a dozen domain/family signature databases into unified entries with residue-range hits. GO terms attach function/process/location labels with evidence codes. CATH codes position the fold in a four-level structural taxonomy. Organism is the NCBI-taxonomy species name.

— Where its atoms are —

The mmCIF block holds the 3D Cartesian coordinates of each backbone atom (N, Cα, C, O) in ångströms. mmCIF is the PDB's canonical archive format — a tagged-loop text representation of the atomic model.

Six rendered views show the 3D structure from the faces of a cube — i.e. along ±x, ±y, ±z. Rendering representation is drawn randomly per protein from cartoon (secondary-structure ribbons), sticks (backbone bonds), or molecular surface; coloring is either N→C rainbow (blue at the N-terminus through red at the C-terminus) or one color per chain.

— Local backbone conformation —

DSSP 8-state secondary structure assigns each residue one of H (α-helix), G (3₁₀-helix), I (π-helix), E (extended β-strand), B (isolated β-bridge), T (hydrogen-bonded turn), S (bend), or '-' (coil). The assignment is computed from backbone hydrogen-bond geometry via the Kabsch–Sander algorithm.

P-SEA three-state annotation labels each residue as helix, strand, or coil based purely on the geometry of the Cα trace. It serves as a fallback when the full backbone (and thus DSSP) is unavailable.

The φ/ψ torsion pair specifies the backbone conformation at each residue. φ rotates about the N–Cα bond, ψ about the Cα–C bond. Steric clashes forbid most of the (φ, ψ) plane — the allowed regions (α-helix basin, β-sheet basin, left-handed helix) are the Ramachandran-allowed regions.

— Global shape and packing —

The geometric summary reports three shape descriptors. Rg (radius of gyration) measures how spread out the Cα atoms are about their centre of mass; compact globular proteins have small Rg, elongated or unfolded ones large. Cα contacts (<8 Å, |i−j|>4) count long-range residue pairs in spatial proximity — high for tightly packed folds, near zero for rods or random coil. The bounding-box extents give the protein's footprint along x, y, z in Å.

Accessible surface area quantifies burial. A residue with SASA near zero is packed into the hydrophobic core; one with SASA >100 Å² sits on the surface. Computed here via the Shrake–Rupley numerical algorithm with a 1.4 Å probe.

Plot images: a contact map (which residues are close in 3D, as an N×N binary image), a Ramachandran scatter (backbone torsion angles, revealing secondary-structure composition at a glance), and — for AlphaFold structures — a PAE heatmap (pairwise prediction confidence).

— Structural neighborhood —

The Foldseek 3Di string encodes local tertiary geometry as a 20-letter alphabet — one character per residue — derived from the relative positions of nearby Cα atoms. Unlike the amino-acid sequence, 3Di is a direct function of the 3D structure, so two proteins with the same fold have similar 3Di strings even at low sequence identity.

Nearest PDB neighbors are the top structural matches found by Foldseek when searching this structure against the entire Protein Data Bank. Each hit reports a TM-score (0 to 1; >0.5 almost always implies the same fold) and an E-value. These are *structural* homologs — they may share no detectable sequence similarity.

— Confidence and disorder —

For AlphaFold models, the B-factor field carries pLDDT — the model's own estimate of local accuracy on a 0–100 scale. Regions with pLDDT<50 should be treated as essentially unmodeled; they often correspond to intrinsically disordered segments.

B-factor (Debye–Waller factor) reflects atomic displacement in the crystal lattice. It is an experimental observable (units Å²), not a prediction; low values mean the atom is pinned down, high values mean it moves or is heterogeneous across the crystal.

Predicted aligned error is AlphaFold's pairwise confidence. Unlike pLDDT (per-residue), PAE is per-residue-pair and captures whether two parts of the structure are correctly placed relative to each other. Units are ångströms of expected positional error.